Protein AF-A0A966D8W3-F1 (afdb_monomer_lite)

Secondary structure (DSSP, 8-state):
------------EEEEEEEETTEEEEEEEEEEEES---SSS-PPPEEEEEEEEETTEEEEEEEEEPPP--TT-S--SEES-TTS-EE-HHHHHHHHHHHHHHHHHHHHHHHTT----EEEEETT-----

Radius of gyration: 16.44 Å; chains: 1; bounding box: 40×47×43 Å

Sequence (129 aa):
MQYTPVYALKGYRVTETYVIDDVIYEAEIEVKSQGWSAGLAGYDPHGVEVSLSADNQLVGVVIISFPLTRKSDPVRYVYGDLHRPTFSEEAKHILSKAVCAFLAEKRLYATINRNLERFSYRAGQEYTT

pLDDT: mean 73.84, std 19.8, range [21.08, 94.44]

Structure (mmCIF, N/CA/C/O backbone):
data_AF-A0A966D8W3-F1
#
_entry.id   AF-A0A966D8W3-F1
#
loop_
_atom_site.group_PDB
_atom_site.id
_atom_site.type_symbol
_atom_site.label_atom_id
_atom_site.label_alt_id
_atom_site.label_comp_id
_atom_site.label_asym_id
_atom_site.label_entity_id
_atom_site.label_seq_id
_atom_site.pdbx_PDB_ins_code
_atom_site.Cartn_x
_atom_site.Cartn_y
_atom_site.Cartn_z
_atom_site.occupancy
_atom_site.B_iso_or_equiv
_atom_site.auth_seq_id
_atom_site.auth_comp_id
_atom_site.auth_asym_id
_atom_site.auth_atom_id
_atom_site.pdbx_PDB_model_num
ATOM 1 N N . MET A 1 1 ? 0.976 35.918 -20.157 1.00 32.25 1 MET A N 1
ATOM 2 C CA . MET A 1 1 ? 0.359 34.829 -19.370 1.00 32.25 1 MET A CA 1
ATOM 3 C C . MET A 1 1 ? 1.247 33.609 -19.518 1.00 32.25 1 MET A C 1
ATOM 5 O O . MET A 1 1 ? 1.478 33.186 -20.641 1.00 32.25 1 MET A O 1
ATOM 9 N N . GLN A 1 2 ? 1.842 33.147 -18.421 1.00 21.08 2 GLN A N 1
ATOM 10 C CA . GLN A 1 2 ? 2.801 32.044 -18.411 1.00 21.08 2 GLN A CA 1
ATOM 11 C C . GLN A 1 2 ? 2.056 30.809 -17.906 1.00 21.08 2 GLN A C 1
ATOM 13 O O . GLN A 1 2 ? 1.574 30.797 -16.776 1.00 21.08 2 GLN A O 1
ATOM 18 N N . TYR A 1 3 ? 1.877 29.818 -18.774 1.00 22.14 3 TYR A N 1
ATOM 19 C CA . TYR A 1 3 ? 1.240 28.563 -18.403 1.00 22.14 3 TYR A CA 1
ATOM 20 C C . TYR A 1 3 ? 2.310 27.650 -17.812 1.00 22.14 3 TYR A C 1
ATOM 22 O O . TYR A 1 3 ? 3.205 27.203 -18.526 1.00 22.14 3 TYR A O 1
ATOM 30 N N . THR A 1 4 ? 2.233 27.401 -16.507 1.00 22.81 4 THR A N 1
ATOM 31 C CA . THR A 1 4 ? 3.013 26.346 -15.856 1.00 22.81 4 THR A CA 1
ATOM 32 C C . THR A 1 4 ? 2.327 25.017 -16.166 1.00 22.81 4 THR A C 1
ATOM 34 O O . THR A 1 4 ? 1.182 24.830 -15.745 1.00 22.81 4 THR A O 1
ATOM 37 N N . PRO A 1 5 ? 2.957 24.092 -16.908 1.00 23.81 5 PRO A N 1
ATOM 38 C CA . PRO A 1 5 ? 2.387 22.770 -17.094 1.00 23.81 5 PRO A CA 1
ATOM 39 C C . PRO A 1 5 ? 2.412 22.036 -15.750 1.00 23.81 5 PRO A C 1
ATOM 41 O O . PRO A 1 5 ? 3.466 21.638 -15.260 1.00 23.81 5 PRO A O 1
ATOM 44 N N . VAL A 1 6 ? 1.241 21.873 -15.135 1.00 26.22 6 VAL A N 1
ATOM 45 C CA . VAL A 1 6 ? 1.058 20.942 -14.021 1.00 26.22 6 VAL A CA 1
ATOM 46 C C . VAL A 1 6 ? 0.882 19.563 -14.641 1.00 26.22 6 VAL A C 1
ATOM 48 O O . VAL A 1 6 ? -0.211 19.193 -15.067 1.00 26.22 6 VAL A O 1
ATOM 51 N N . TYR A 1 7 ? 1.974 18.806 -14.733 1.00 28.27 7 TYR A N 1
ATOM 52 C CA . TYR A 1 7 ? 1.909 17.379 -15.029 1.00 28.27 7 TYR A CA 1
ATOM 53 C C . TYR A 1 7 ? 1.339 16.660 -13.804 1.00 28.27 7 TYR A C 1
ATOM 55 O O . TYR A 1 7 ? 2.071 16.145 -12.966 1.00 28.27 7 TYR A O 1
ATOM 63 N N . ALA A 1 8 ? 0.014 16.654 -13.673 1.00 32.56 8 ALA A N 1
ATOM 64 C CA . ALA A 1 8 ? -0.666 15.724 -12.788 1.00 32.56 8 ALA A CA 1
ATOM 65 C C . ALA A 1 8 ? -0.704 14.374 -13.509 1.00 32.56 8 ALA A C 1
ATOM 67 O O . ALA A 1 8 ? -1.572 14.133 -14.351 1.00 32.56 8 ALA A O 1
ATOM 68 N N . LEU A 1 9 ? 0.276 13.515 -13.224 1.00 38.94 9 LEU A N 1
ATOM 69 C CA . LEU A 1 9 ? 0.196 12.100 -13.563 1.00 38.94 9 LEU A CA 1
ATOM 70 C C . LEU A 1 9 ? -1.056 11.571 -12.846 1.00 38.94 9 LEU A C 1
ATOM 72 O O . LEU A 1 9 ? -1.050 11.401 -11.631 1.00 38.94 9 LEU A O 1
ATOM 76 N N . LYS A 1 10 ? -2.172 11.419 -13.568 1.00 41.22 10 LYS A N 1
ATOM 77 C CA . LYS A 1 10 ? -3.350 10.721 -13.047 1.00 41.22 10 LYS A CA 1
ATOM 78 C C . LYS A 1 10 ? -2.914 9.275 -12.841 1.00 41.22 10 LYS A C 1
ATOM 80 O O . LYS A 1 10 ? -2.803 8.537 -13.818 1.00 41.22 10 LYS A O 1
ATOM 85 N N . GLY A 1 11 ? -2.566 8.924 -11.606 1.00 47.25 11 GLY A N 1
ATOM 86 C CA . GLY A 1 11 ? -2.161 7.577 -11.250 1.00 47.25 11 GLY A CA 1
ATOM 87 C C . GLY A 1 11 ? -3.251 6.579 -11.630 1.00 47.25 11 GLY A C 1
ATOM 88 O O . GLY A 1 11 ? -4.446 6.873 -11.572 1.00 47.25 11 GLY A O 1
ATOM 89 N N . TYR A 1 12 ? -2.830 5.413 -12.101 1.00 56.03 12 TYR A N 1
ATOM 90 C CA . TYR A 1 12 ? -3.748 4.351 -12.487 1.00 56.03 12 TYR A CA 1
ATOM 91 C C . TYR A 1 12 ? -4.146 3.544 -11.269 1.00 56.03 12 TYR A C 1
ATOM 93 O O . TYR A 1 12 ? -3.309 3.236 -10.424 1.00 56.03 12 TYR A O 1
ATOM 101 N N . ARG A 1 13 ? -5.442 3.234 -11.214 1.00 57.97 13 ARG A N 1
ATOM 102 C CA . ARG A 1 13 ? -6.120 2.575 -10.105 1.00 57.97 13 ARG A CA 1
ATOM 103 C C . ARG A 1 13 ? -6.011 1.060 -10.266 1.00 57.97 13 ARG A C 1
ATOM 105 O O . ARG A 1 13 ? -6.664 0.503 -11.148 1.00 57.97 13 ARG A O 1
ATOM 112 N N . VAL A 1 14 ? -5.208 0.396 -9.439 1.00 66.56 14 VAL A N 1
ATOM 113 C CA . VAL A 1 14 ? -5.253 -1.071 -9.296 1.00 66.56 14 VAL A CA 1
ATOM 114 C C . VAL A 1 14 ? -6.039 -1.398 -8.033 1.00 66.56 14 VAL A C 1
ATOM 116 O O . VAL A 1 14 ? -5.749 -0.847 -6.978 1.00 66.56 14 VAL A O 1
ATOM 119 N N . THR A 1 15 ? -7.055 -2.252 -8.140 1.00 69.56 15 THR A N 1
ATOM 120 C CA . THR A 1 15 ? -7.865 -2.682 -6.993 1.00 69.56 15 THR A CA 1
ATOM 121 C C . THR A 1 15 ? -7.446 -4.073 -6.536 1.00 69.56 15 THR A C 1
ATOM 123 O O . THR A 1 15 ? -7.479 -5.008 -7.336 1.00 69.56 15 THR A O 1
ATOM 126 N N . GLU A 1 16 ? -7.096 -4.216 -5.262 1.00 74.19 16 GLU A N 1
ATOM 127 C CA . GLU A 1 16 ? -6.815 -5.500 -4.612 1.00 74.19 16 GLU A CA 1
ATOM 128 C C . GLU A 1 16 ? -7.746 -5.712 -3.414 1.00 74.19 16 GLU A C 1
ATOM 130 O O . GLU A 1 16 ? -8.304 -4.763 -2.863 1.00 74.19 16 GLU A O 1
ATOM 135 N N . THR A 1 17 ? -7.918 -6.967 -3.005 1.00 75.00 17 THR A N 1
ATOM 136 C CA . THR A 1 17 ? -8.708 -7.329 -1.826 1.00 75.00 17 THR A CA 1
ATOM 137 C C . THR A 1 17 ? -7.825 -8.084 -0.846 1.00 75.00 17 THR A C 1
ATOM 139 O O . THR A 1 17 ? -7.192 -9.072 -1.217 1.00 75.00 17 THR A O 1
ATOM 142 N N . TYR A 1 18 ? -7.806 -7.638 0.406 1.00 73.12 18 TYR A N 1
ATOM 143 C CA . TYR A 1 18 ? -7.068 -8.274 1.493 1.00 73.12 18 TYR A CA 1
ATOM 144 C C . TYR A 1 18 ? -8.050 -8.814 2.530 1.00 73.12 18 TYR A C 1
ATOM 146 O O . TYR A 1 18 ? -8.930 -8.087 2.981 1.00 73.12 18 TYR A O 1
ATOM 154 N N . VAL A 1 19 ? -7.891 -10.077 2.926 1.00 77.75 19 VAL A N 1
ATOM 155 C CA . VAL A 1 19 ? -8.657 -10.679 4.026 1.00 77.75 19 VAL A CA 1
ATOM 156 C C . VAL A 1 19 ? -7.728 -10.801 5.227 1.00 77.75 19 VAL A C 1
ATOM 158 O O . VAL A 1 19 ? -6.764 -11.565 5.181 1.00 77.75 19 VAL A O 1
ATOM 161 N N . ILE A 1 20 ? -7.975 -10.007 6.268 1.00 76.25 20 ILE A N 1
ATOM 162 C CA . ILE A 1 20 ? -7.130 -9.937 7.469 1.00 76.25 20 ILE A CA 1
ATOM 163 C C . ILE A 1 20 ? -8.044 -9.986 8.691 1.00 76.25 20 ILE A C 1
ATOM 165 O O . ILE A 1 20 ? -8.888 -9.111 8.862 1.00 76.25 20 ILE A O 1
ATOM 169 N N . ASP A 1 21 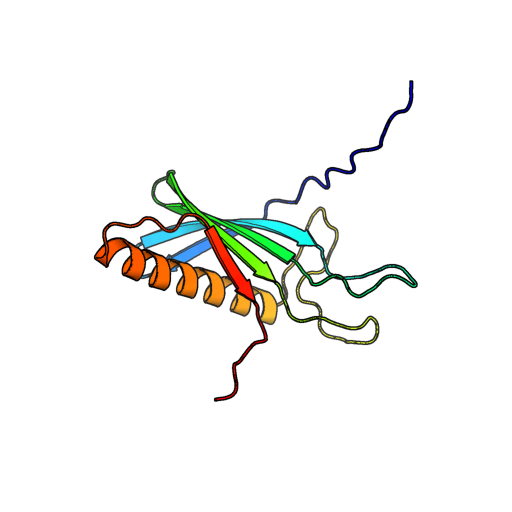? -7.866 -11.010 9.530 1.00 77.69 21 ASP A N 1
ATOM 170 C CA . ASP A 1 21 ? -8.694 -11.278 10.718 1.00 77.69 21 ASP A CA 1
ATOM 171 C C . ASP A 1 21 ? -10.205 -11.270 10.414 1.00 77.69 21 ASP A C 1
ATOM 173 O O . ASP A 1 21 ? -10.981 -10.586 11.075 1.00 77.69 21 ASP A O 1
ATOM 177 N N . ASP A 1 22 ? -10.599 -11.996 9.361 1.00 79.00 22 ASP A N 1
ATOM 178 C CA . ASP A 1 22 ? -11.974 -12.111 8.845 1.00 79.00 22 ASP A CA 1
ATOM 179 C C . ASP A 1 22 ? -12.622 -10.798 8.358 1.00 79.00 22 ASP A C 1
ATOM 181 O O . ASP A 1 22 ? -13.789 -10.788 7.965 1.00 79.00 22 ASP A O 1
ATOM 185 N N . VAL A 1 23 ? -11.865 -9.698 8.300 1.00 76.25 23 VAL A N 1
ATOM 186 C CA . VAL A 1 23 ? -12.301 -8.434 7.696 1.00 76.25 23 VAL A CA 1
ATOM 187 C C . VAL A 1 23 ? -11.799 -8.347 6.257 1.00 76.25 23 VAL A C 1
ATOM 189 O O . VAL A 1 23 ? -10.621 -8.585 5.973 1.00 76.25 23 VAL A O 1
ATOM 192 N N . ILE A 1 24 ? -12.704 -7.992 5.343 1.00 78.44 24 ILE A N 1
ATOM 193 C CA . ILE A 1 24 ? -12.395 -7.754 3.932 1.00 78.44 24 ILE A CA 1
ATOM 194 C C . ILE A 1 24 ? -12.032 -6.280 3.756 1.00 78.44 24 ILE A C 1
ATOM 196 O O . ILE A 1 24 ? -12.844 -5.393 4.017 1.00 78.44 24 ILE A O 1
ATOM 200 N N . TYR A 1 25 ? -10.817 -6.030 3.280 1.00 76.06 25 TYR A N 1
ATOM 201 C CA . TYR A 1 25 ? -10.326 -4.704 2.937 1.00 76.06 25 TYR A CA 1
ATOM 202 C C . TYR A 1 25 ? -10.204 -4.564 1.424 1.00 76.06 25 TYR A C 1
ATOM 204 O O . TYR A 1 25 ? -9.532 -5.358 0.763 1.00 76.06 25 TYR A O 1
ATOM 212 N N . GLU A 1 26 ? -10.811 -3.516 0.886 1.00 82.56 26 GLU A N 1
ATOM 213 C CA . GLU A 1 26 ? -10.627 -3.080 -0.492 1.00 82.56 26 GLU A CA 1
ATOM 214 C C . GLU A 1 26 ? -9.458 -2.098 -0.548 1.00 82.56 26 GLU A C 1
ATOM 216 O O . GLU A 1 26 ? -9.440 -1.089 0.157 1.00 82.56 26 GLU A O 1
ATOM 221 N N . ALA A 1 27 ? -8.467 -2.393 -1.378 1.00 79.94 27 ALA A N 1
ATOM 222 C CA . ALA A 1 27 ? -7.287 -1.569 -1.551 1.00 79.94 27 ALA A CA 1
ATOM 223 C C . ALA A 1 27 ? -7.274 -0.945 -2.940 1.00 79.94 27 ALA A C 1
ATOM 225 O O . ALA A 1 27 ? -7.331 -1.638 -3.952 1.00 79.94 27 ALA A O 1
ATOM 226 N N . GLU A 1 28 ? -7.141 0.370 -2.980 1.00 85.75 28 GLU A N 1
ATOM 227 C CA . GLU A 1 28 ? -6.887 1.136 -4.185 1.00 85.75 28 GLU A CA 1
ATOM 228 C C . GLU A 1 28 ? -5.418 1.546 -4.226 1.00 85.75 28 GLU A C 1
ATOM 230 O O . GLU A 1 28 ? -4.971 2.337 -3.400 1.00 85.75 28 GLU A O 1
ATOM 235 N N . ILE A 1 29 ? -4.675 1.022 -5.194 1.00 83.88 29 ILE A N 1
ATOM 236 C CA . ILE A 1 29 ? -3.248 1.275 -5.360 1.00 83.88 29 ILE A CA 1
ATOM 237 C C . ILE A 1 29 ? -3.051 2.290 -6.481 1.00 83.88 29 ILE A C 1
ATOM 239 O O . ILE A 1 29 ? -3.434 2.049 -7.628 1.00 83.88 29 ILE A O 1
ATOM 243 N N . GLU A 1 30 ? -2.406 3.401 -6.148 1.00 85.69 30 GLU A N 1
ATOM 244 C CA . GLU A 1 30 ? -1.980 4.443 -7.067 1.00 85.69 30 GLU A CA 1
ATOM 245 C C . GLU A 1 30 ? -0.453 4.427 -7.200 1.00 85.69 30 GLU A C 1
ATOM 247 O O . GLU A 1 30 ? 0.284 4.598 -6.226 1.00 85.69 30 GLU A O 1
ATOM 252 N N . VAL A 1 31 ? 0.045 4.253 -8.425 1.00 81.88 31 VAL A N 1
ATOM 253 C CA . VAL A 1 31 ? 1.485 4.329 -8.705 1.00 81.88 31 VAL A CA 1
ATOM 254 C C . VAL A 1 31 ? 1.910 5.789 -8.826 1.00 81.88 31 VAL A C 1
ATOM 256 O O . VAL A 1 31 ? 1.586 6.453 -9.809 1.00 81.88 31 VAL A O 1
ATOM 259 N N . LYS A 1 32 ? 2.662 6.279 -7.837 1.00 79.69 32 LYS A N 1
ATOM 260 C CA . LYS A 1 32 ? 3.220 7.640 -7.813 1.00 79.69 32 LYS A CA 1
ATOM 261 C C . LYS A 1 32 ? 4.529 7.728 -8.601 1.00 79.69 32 LYS A C 1
ATOM 263 O O . LYS A 1 32 ? 4.784 8.741 -9.242 1.00 79.69 32 LYS A O 1
ATOM 268 N N . SER A 1 33 ? 5.338 6.667 -8.577 1.00 75.12 33 SER A N 1
ATOM 269 C CA . SER A 1 33 ? 6.563 6.542 -9.372 1.00 75.12 33 SER A CA 1
ATOM 270 C C . SER A 1 33 ? 6.870 5.076 -9.689 1.00 75.12 33 SER A C 1
ATOM 272 O O . SER A 1 33 ? 6.838 4.224 -8.802 1.00 75.12 33 SER A O 1
ATOM 274 N N . GLN A 1 34 ? 7.204 4.790 -10.951 1.00 68.06 34 GLN A N 1
ATOM 275 C CA . GLN A 1 34 ? 7.744 3.499 -11.407 1.00 68.06 34 GLN A CA 1
ATOM 276 C C . GLN A 1 34 ? 9.279 3.441 -11.306 1.00 68.06 34 GLN A C 1
ATOM 278 O O . GLN A 1 34 ? 9.899 2.621 -11.982 1.00 68.06 34 GLN A O 1
ATOM 283 N N . GLY A 1 35 ? 9.887 4.356 -10.541 1.00 64.25 35 GLY A N 1
ATOM 284 C CA . GLY A 1 35 ? 11.298 4.348 -10.177 1.00 64.25 35 GLY A CA 1
ATOM 285 C C . GLY A 1 35 ? 12.260 4.247 -11.356 1.00 64.25 35 GLY A C 1
ATOM 286 O O . GLY A 1 35 ? 12.807 3.182 -11.611 1.00 64.25 35 GLY A O 1
ATOM 287 N N . TRP A 1 36 ? 12.507 5.373 -12.033 1.00 55.28 36 TRP A N 1
ATOM 288 C CA . TRP A 1 36 ? 13.623 5.584 -12.963 1.00 55.28 36 TRP A CA 1
ATOM 289 C C . TRP A 1 36 ? 13.891 7.085 -13.093 1.00 55.28 36 TRP A C 1
ATOM 291 O O . TRP A 1 36 ? 13.038 7.814 -13.594 1.00 55.28 36 TRP A O 1
ATOM 301 N N . SER A 1 37 ? 15.076 7.565 -12.718 1.00 49.19 37 SER A N 1
ATOM 302 C CA . SER A 1 37 ? 15.478 8.924 -13.082 1.00 49.19 37 SER A CA 1
ATOM 303 C C . SER A 1 37 ? 16.095 8.959 -14.479 1.00 49.19 37 SER A C 1
ATOM 305 O O . SER A 1 37 ? 16.910 8.121 -14.877 1.00 49.19 37 SER A O 1
ATOM 307 N N . ALA A 1 38 ? 15.697 9.965 -15.248 1.00 44.62 38 ALA A N 1
ATOM 308 C CA . ALA A 1 38 ? 16.340 10.326 -16.496 1.00 44.62 38 ALA A CA 1
ATOM 309 C C . ALA A 1 38 ? 17.483 11.320 -16.205 1.00 44.62 38 ALA A C 1
ATOM 311 O O . ALA A 1 38 ? 17.238 12.492 -15.940 1.00 44.62 38 ALA A O 1
ATOM 312 N N . GLY A 1 39 ? 18.741 10.868 -16.282 1.00 53.97 39 GLY A N 1
ATOM 313 C CA . GLY A 1 39 ? 19.920 11.746 -16.377 1.00 53.97 39 GLY A CA 1
ATOM 314 C C . GLY A 1 39 ? 20.683 12.036 -15.072 1.00 53.97 39 GLY A C 1
ATOM 315 O O . GLY A 1 39 ? 20.743 11.207 -14.174 1.00 53.97 39 GLY A O 1
ATOM 316 N N . LEU A 1 40 ? 21.329 13.211 -15.009 1.00 41.28 40 LEU A N 1
ATOM 317 C CA . LEU A 1 40 ? 22.295 13.656 -13.977 1.00 41.28 40 LEU A CA 1
ATOM 318 C C . LEU A 1 40 ? 21.706 13.885 -12.564 1.00 41.28 40 LEU A C 1
ATOM 320 O O . LEU A 1 40 ? 22.455 14.201 -11.642 1.00 41.28 40 LEU A O 1
ATOM 324 N N . ALA A 1 41 ? 20.391 13.751 -12.377 1.00 47.69 41 ALA A N 1
ATOM 325 C CA . ALA A 1 41 ? 19.676 14.188 -11.179 1.00 47.69 41 ALA A CA 1
ATOM 326 C C . ALA A 1 41 ? 19.061 13.012 -10.395 1.00 47.69 41 ALA A C 1
ATOM 328 O O . ALA A 1 41 ? 17.867 12.757 -10.499 1.00 47.69 41 ALA A O 1
ATOM 329 N N . GLY A 1 42 ? 19.885 12.334 -9.585 1.00 50.88 42 GLY A N 1
ATOM 330 C CA . GLY A 1 42 ? 19.450 11.478 -8.464 1.00 50.88 42 GLY A CA 1
ATOM 331 C C . GLY A 1 42 ? 18.668 10.218 -8.844 1.00 50.88 42 GLY A C 1
ATOM 332 O O . GLY A 1 42 ? 18.312 10.043 -9.991 1.00 50.88 42 GLY A O 1
ATOM 333 N N . TYR A 1 43 ? 18.437 9.302 -7.905 1.00 52.53 43 TYR A N 1
ATOM 334 C CA . TYR A 1 43 ? 17.562 8.135 -8.093 1.00 52.53 43 TYR A CA 1
ATOM 335 C C . TYR A 1 43 ? 16.157 8.486 -7.585 1.00 52.53 43 TYR A C 1
ATOM 337 O O . TYR A 1 43 ? 16.054 9.051 -6.499 1.00 52.53 43 TYR A O 1
ATOM 345 N N . ASP A 1 44 ? 15.099 8.134 -8.322 1.00 59.03 44 ASP A N 1
ATOM 346 C CA . ASP A 1 44 ? 13.722 8.219 -7.814 1.00 59.03 44 ASP A CA 1
ATOM 347 C C . ASP A 1 44 ? 13.284 6.825 -7.331 1.00 59.03 44 ASP A C 1
ATOM 349 O O . ASP A 1 44 ? 13.342 5.878 -8.125 1.00 59.03 44 ASP A O 1
ATOM 353 N N . PRO A 1 45 ? 12.929 6.635 -6.046 1.00 64.06 45 PRO A N 1
ATOM 354 C CA . PRO A 1 45 ? 12.397 5.363 -5.572 1.00 64.06 45 PRO A CA 1
ATOM 355 C C . PRO A 1 45 ? 11.062 5.046 -6.245 1.00 64.06 45 PRO A C 1
ATOM 357 O O . PRO A 1 45 ? 10.257 5.937 -6.510 1.00 64.06 45 PRO A O 1
ATOM 360 N N . HIS A 1 46 ? 10.781 3.758 -6.464 1.00 74.38 46 HIS A N 1
ATOM 361 C CA . HIS A 1 46 ? 9.417 3.366 -6.818 1.00 74.38 46 HIS A CA 1
ATOM 362 C C . HIS A 1 46 ? 8.513 3.698 -5.631 1.00 74.38 46 HIS A C 1
ATOM 364 O O . HIS A 1 46 ? 8.825 3.354 -4.485 1.00 74.38 46 HIS A O 1
ATOM 370 N N . GLY A 1 47 ? 7.405 4.373 -5.904 1.00 82.44 47 GLY A N 1
ATOM 371 C CA . GLY A 1 47 ? 6.498 4.883 -4.888 1.00 82.44 47 GLY A CA 1
ATOM 372 C C . GLY A 1 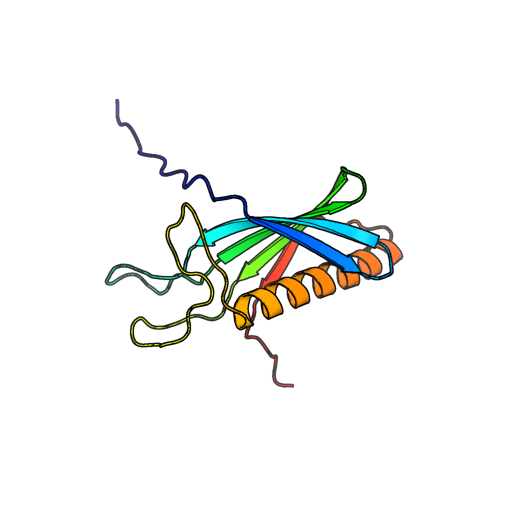47 ? 5.065 4.551 -5.251 1.00 82.44 47 GLY A C 1
ATOM 373 O O . GLY A 1 47 ? 4.618 4.860 -6.358 1.00 82.44 47 GLY A O 1
ATOM 374 N N . VAL A 1 48 ? 4.341 3.942 -4.321 1.00 87.06 48 VAL A N 1
ATOM 375 C CA . VAL A 1 48 ? 2.910 3.661 -4.470 1.00 87.06 48 VAL A CA 1
ATOM 376 C C . VAL A 1 48 ? 2.158 4.138 -3.239 1.00 87.06 48 VAL A C 1
ATOM 378 O O . VAL A 1 48 ? 2.686 4.144 -2.129 1.00 87.06 48 VAL A O 1
ATOM 381 N N . GLU A 1 49 ? 0.922 4.557 -3.445 1.00 91.06 49 GLU A N 1
ATOM 382 C CA . GLU A 1 49 ? -0.012 4.914 -2.388 1.00 91.06 49 GLU A CA 1
ATOM 383 C C . GLU A 1 49 ? -1.165 3.914 -2.416 1.00 91.06 49 GLU A C 1
ATOM 385 O O . GLU A 1 49 ? -1.718 3.644 -3.475 1.00 91.06 49 GLU A O 1
ATOM 390 N N . VAL A 1 50 ? -1.502 3.339 -1.268 1.00 89.81 50 VAL A N 1
ATOM 391 C CA . VAL A 1 50 ? -2.562 2.343 -1.121 1.00 89.81 50 VAL A CA 1
ATOM 392 C C . VAL A 1 50 ? -3.633 2.919 -0.211 1.00 89.81 50 VAL A C 1
ATOM 394 O O . VAL A 1 50 ? -3.403 3.093 0.984 1.00 89.81 50 VAL A O 1
ATOM 397 N N . SER A 1 51 ? -4.802 3.221 -0.759 1.00 92.19 51 SER A N 1
ATOM 398 C CA . SER A 1 51 ? -5.972 3.622 0.021 1.00 92.19 51 SER A CA 1
ATOM 399 C C . SER A 1 51 ? -6.765 2.379 0.403 1.00 92.19 51 SER A C 1
ATOM 401 O O . SER A 1 51 ? -7.249 1.662 -0.468 1.00 92.19 51 SER A O 1
ATOM 403 N N . LEU A 1 52 ? -6.886 2.110 1.700 1.00 90.81 52 LEU A N 1
ATOM 404 C CA . LEU A 1 52 ? -7.607 0.960 2.241 1.00 90.81 52 LEU A CA 1
ATOM 405 C C . LEU A 1 52 ? -8.999 1.380 2.689 1.00 90.81 52 LEU A C 1
ATOM 407 O O . LEU A 1 52 ? -9.138 2.332 3.459 1.00 90.81 52 LEU A O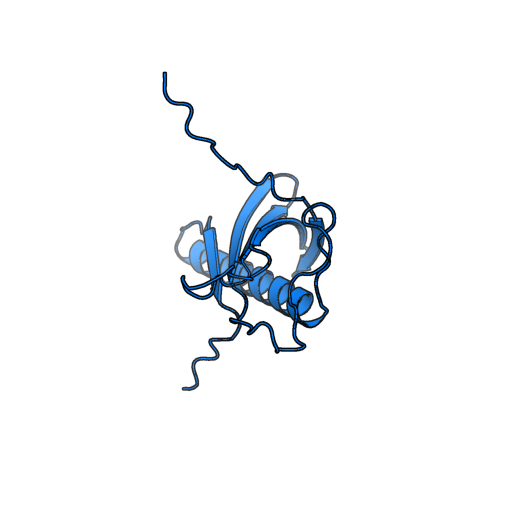 1
ATOM 411 N N . SER A 1 53 ? -10.011 0.633 2.268 1.00 88.56 53 SER A N 1
ATOM 412 C CA . SER A 1 53 ? -11.401 0.802 2.677 1.00 88.56 53 SER A CA 1
ATOM 413 C C . SER A 1 53 ? -11.973 -0.507 3.219 1.00 88.56 53 SER A C 1
ATOM 415 O O . SER A 1 53 ? -11.581 -1.586 2.786 1.00 88.56 53 SER A O 1
ATOM 417 N N . ALA A 1 54 ? -12.892 -0.413 4.172 1.00 87.56 54 ALA A N 1
ATOM 418 C CA . ALA A 1 54 ? -13.689 -1.524 4.688 1.00 87.56 54 ALA 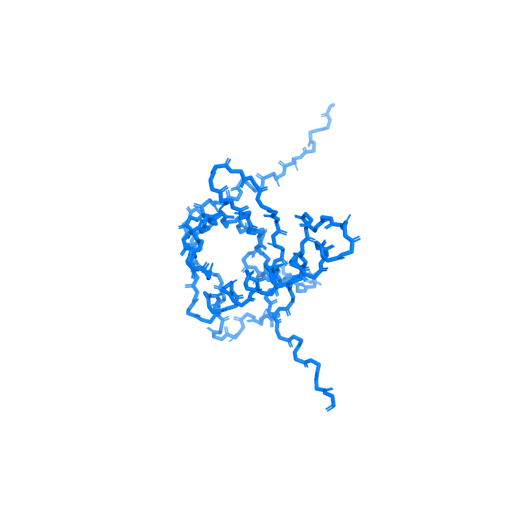A CA 1
ATOM 419 C C . ALA A 1 54 ? -15.120 -1.015 4.873 1.00 87.56 54 ALA A C 1
ATOM 421 O O . ALA A 1 54 ? -15.303 0.132 5.283 1.00 87.56 54 ALA A O 1
ATOM 422 N N . ASP A 1 55 ? -16.122 -1.820 4.516 1.00 88.19 55 ASP A N 1
ATOM 423 C CA . ASP A 1 55 ? -17.541 -1.430 4.573 1.00 88.19 55 ASP A CA 1
ATOM 424 C C . ASP A 1 55 ? -17.827 -0.070 3.900 1.00 88.19 55 ASP A C 1
ATOM 426 O O . ASP A 1 55 ? -18.548 0.781 4.426 1.00 88.19 55 ASP A O 1
ATOM 430 N N . ASN A 1 56 ? -17.209 0.165 2.736 1.00 82.19 56 ASN A N 1
ATOM 431 C CA . ASN A 1 56 ? -17.272 1.416 1.966 1.00 82.19 56 ASN A CA 1
ATOM 432 C C . ASN A 1 56 ? -16.758 2.670 2.706 1.00 82.19 56 ASN A C 1
ATOM 434 O O . ASN A 1 56 ? -16.998 3.794 2.256 1.00 82.19 56 ASN A O 1
ATOM 438 N N . GLN A 1 57 ? -16.030 2.507 3.811 1.00 88.81 57 GLN A N 1
ATOM 439 C CA . GLN A 1 57 ? -15.397 3.598 4.546 1.00 88.81 57 GLN A CA 1
ATOM 440 C C . GLN A 1 57 ? -13.881 3.543 4.414 1.00 88.81 57 GLN A C 1
ATOM 442 O O . GLN A 1 57 ? -13.270 2.484 4.547 1.00 88.81 57 GLN A O 1
ATOM 447 N N . LEU A 1 58 ? -13.264 4.706 4.191 1.00 90.06 58 LEU A N 1
ATOM 448 C CA . LEU A 1 58 ? -11.811 4.824 4.149 1.00 90.06 58 LEU A CA 1
ATOM 449 C C . LEU A 1 58 ? -11.230 4.516 5.535 1.00 90.06 58 LEU A C 1
ATOM 451 O O . LEU A 1 58 ? -11.437 5.257 6.495 1.00 90.06 58 LEU A O 1
ATOM 455 N N . VAL A 1 59 ? -10.456 3.438 5.615 1.00 92.25 59 VAL A N 1
ATOM 456 C CA . VAL A 1 59 ? -9.722 3.025 6.815 1.00 92.25 59 VAL A CA 1
ATOM 457 C C . VAL A 1 59 ? -8.442 3.844 6.947 1.00 92.25 59 VAL A C 1
ATOM 459 O O . VAL A 1 59 ? -8.076 4.240 8.054 1.00 92.25 59 VAL A O 1
ATOM 462 N N . GLY A 1 60 ? -7.758 4.118 5.839 1.00 92.62 60 GLY A N 1
ATOM 463 C CA . GLY A 1 60 ? -6.580 4.980 5.809 1.00 92.62 60 GLY A CA 1
ATOM 464 C C . GLY A 1 60 ? -5.720 4.759 4.575 1.00 92.62 60 GLY A C 1
ATOM 465 O O . GLY A 1 60 ? -6.097 4.034 3.657 1.00 92.62 60 GLY A O 1
ATOM 466 N N . VAL A 1 61 ? -4.561 5.411 4.557 1.00 93.06 61 VAL A N 1
ATOM 467 C CA . VAL A 1 61 ? -3.666 5.455 3.398 1.00 93.06 61 VAL A CA 1
ATOM 468 C C . VAL A 1 61 ? -2.271 4.968 3.776 1.00 93.06 61 VAL A C 1
ATOM 470 O O . VAL A 1 61 ? -1.670 5.450 4.737 1.00 93.06 61 VAL A O 1
ATOM 473 N N . VAL A 1 62 ? -1.724 4.054 2.982 1.00 92.69 62 VAL A N 1
ATOM 474 C CA . VAL A 1 62 ? -0.373 3.515 3.143 1.00 92.69 62 VAL A CA 1
ATOM 475 C C . VAL A 1 62 ? 0.511 3.991 1.997 1.00 92.69 62 VAL A C 1
ATOM 477 O O . VAL A 1 62 ? 0.244 3.706 0.837 1.00 92.69 62 VAL A O 1
ATOM 480 N N . ILE A 1 63 ? 1.578 4.717 2.311 1.00 92.50 63 ILE A N 1
ATOM 481 C CA . ILE A 1 63 ? 2.571 5.184 1.341 1.00 92.50 63 ILE A CA 1
ATOM 482 C C . ILE A 1 63 ? 3.742 4.211 1.377 1.00 92.50 63 ILE A C 1
ATOM 484 O O . ILE A 1 63 ? 4.402 4.076 2.404 1.00 92.50 63 ILE A O 1
ATOM 488 N N . ILE A 1 64 ? 4.015 3.541 0.264 1.00 90.44 64 ILE A N 1
ATOM 489 C CA . ILE A 1 64 ? 5.024 2.487 0.175 1.00 90.44 64 ILE A CA 1
ATOM 490 C C . ILE A 1 64 ? 6.144 2.961 -0.740 1.00 90.44 64 ILE A C 1
ATOM 492 O O . ILE A 1 64 ? 5.924 3.290 -1.907 1.00 90.44 64 ILE A O 1
ATOM 496 N N . SER A 1 65 ? 7.357 2.987 -0.202 1.00 89.31 65 SER A N 1
ATOM 497 C CA . SER A 1 65 ? 8.582 3.212 -0.965 1.00 89.31 65 SER A CA 1
ATOM 498 C C . SER A 1 65 ? 9.319 1.889 -1.120 1.00 89.31 65 SER A C 1
ATOM 500 O O . SER A 1 65 ? 9.699 1.272 -0.121 1.00 89.31 65 SER A O 1
ATOM 502 N N . PHE A 1 66 ? 9.518 1.453 -2.360 1.00 86.12 66 PHE A N 1
ATOM 503 C CA . PHE A 1 66 ? 10.315 0.262 -2.650 1.00 86.12 66 PHE A CA 1
ATOM 504 C C . PHE A 1 66 ? 11.818 0.578 -2.597 1.00 86.12 66 PHE A C 1
ATOM 506 O O . PHE A 1 66 ? 12.203 1.753 -2.671 1.00 86.12 66 PHE A O 1
ATOM 513 N N . PRO A 1 67 ? 12.681 -0.452 -2.508 1.00 82.44 67 PRO A N 1
ATOM 514 C CA . PRO A 1 67 ? 14.119 -0.272 -2.618 1.00 82.44 67 PRO A CA 1
ATOM 515 C C . PRO A 1 67 ? 14.525 0.452 -3.907 1.00 82.44 67 PRO A C 1
ATOM 517 O O . PRO A 1 67 ? 13.883 0.336 -4.954 1.00 82.44 67 PRO A O 1
ATOM 520 N N . LEU A 1 68 ? 15.633 1.187 -3.828 1.00 76.69 68 LEU A N 1
ATOM 521 C CA . LEU A 1 68 ? 16.245 1.823 -4.990 1.00 76.69 68 LEU A CA 1
ATOM 522 C C . LEU A 1 68 ? 16.843 0.754 -5.914 1.00 76.69 68 LEU A C 1
ATOM 524 O O . LEU A 1 68 ? 17.647 -0.063 -5.474 1.00 76.69 68 LEU A O 1
ATOM 528 N N . THR A 1 69 ? 16.499 0.806 -7.200 1.00 71.06 69 THR A N 1
ATOM 529 C CA . THR A 1 69 ? 17.021 -0.096 -8.241 1.00 71.06 69 THR A CA 1
ATOM 530 C C . THR A 1 69 ? 17.826 0.687 -9.281 1.00 71.06 69 THR A C 1
ATOM 532 O O . THR A 1 69 ? 17.428 1.789 -9.671 1.00 71.06 69 THR A O 1
ATOM 535 N N . ARG A 1 70 ? 18.945 0.142 -9.775 1.00 65.62 70 ARG A N 1
ATOM 536 C CA . ARG A 1 70 ? 19.716 0.720 -10.897 1.00 65.62 70 ARG A CA 1
ATOM 537 C C . ARG A 1 70 ? 19.171 0.266 -12.246 1.00 65.62 70 ARG A C 1
ATOM 539 O O . ARG A 1 70 ? 18.529 -0.768 -12.343 1.00 65.62 70 ARG A O 1
ATOM 546 N N . LYS A 1 71 ? 19.519 0.980 -13.328 1.00 64.31 71 LYS A N 1
ATOM 547 C CA . LYS A 1 71 ? 19.041 0.676 -14.705 1.00 64.31 71 LYS A CA 1
ATOM 548 C C . LYS A 1 71 ? 19.529 -0.627 -15.280 1.00 64.31 71 LYS A C 1
ATOM 550 O O . LYS A 1 71 ? 18.847 -1.245 -16.091 1.00 64.31 71 LYS A O 1
ATOM 555 N N . SER A 1 72 ? 20.688 -1.039 -14.812 1.00 65.38 72 SER A N 1
ATOM 556 C CA . SER A 1 72 ? 21.262 -2.343 -15.073 1.00 65.38 72 SER A CA 1
ATOM 557 C C . SER A 1 72 ? 20.622 -3.466 -14.264 1.00 65.38 72 SER A C 1
ATOM 559 O O . SER A 1 72 ? 20.857 -4.624 -14.596 1.00 65.38 72 SER A O 1
ATOM 561 N N . ASP A 1 73 ? 19.880 -3.160 -13.196 1.00 65.12 73 ASP A N 1
ATOM 562 C CA . ASP A 1 73 ? 19.395 -4.195 -12.292 1.00 65.12 73 ASP A CA 1
ATOM 563 C C . ASP A 1 73 ? 18.205 -4.928 -12.925 1.00 65.12 73 ASP A C 1
ATOM 565 O O . ASP A 1 73 ? 17.315 -4.302 -13.514 1.00 65.12 73 ASP A O 1
ATOM 569 N N . PRO A 1 74 ? 18.163 -6.265 -12.812 1.00 63.59 74 PRO A N 1
ATOM 570 C CA . PRO A 1 74 ? 17.076 -7.061 -13.368 1.00 63.59 74 PRO A CA 1
ATOM 571 C C . PRO A 1 74 ? 15.777 -6.924 -12.560 1.00 63.59 74 PRO A C 1
ATOM 573 O O . PRO A 1 74 ? 14.706 -7.274 -13.055 1.00 63.59 74 PRO A O 1
ATOM 576 N N . VAL A 1 75 ? 15.861 -6.429 -11.321 1.00 69.81 75 VAL A N 1
ATOM 577 C CA . VAL A 1 75 ? 14.728 -6.323 -10.398 1.00 69.81 75 VAL A CA 1
ATOM 578 C C . VAL A 1 75 ? 13.856 -5.129 -10.771 1.00 69.81 75 VAL A C 1
ATOM 580 O O . VAL A 1 75 ? 14.327 -3.996 -10.868 1.00 69.81 75 VAL A O 1
ATOM 583 N N . ARG A 1 76 ? 12.560 -5.387 -10.960 1.00 73.81 76 ARG A N 1
ATOM 584 C CA . ARG A 1 76 ? 11.531 -4.365 -11.178 1.00 73.81 76 ARG A CA 1
ATOM 585 C C . ARG A 1 76 ? 10.364 -4.625 -10.240 1.00 73.81 76 ARG A C 1
ATOM 587 O O . ARG A 1 76 ? 9.795 -5.713 -10.263 1.00 73.81 76 ARG A O 1
ATOM 594 N N . TYR A 1 77 ? 10.005 -3.627 -9.439 1.00 77.88 77 TYR A N 1
ATOM 595 C CA . TYR A 1 77 ? 8.860 -3.708 -8.529 1.00 77.88 77 TYR A CA 1
ATOM 596 C C . TYR A 1 77 ? 7.554 -3.364 -9.242 1.00 77.88 77 TYR A C 1
ATOM 598 O O . TYR A 1 77 ? 6.570 -4.094 -9.132 1.00 77.88 77 TYR A O 1
ATOM 606 N N . VAL A 1 78 ? 7.580 -2.300 -10.044 1.00 77.81 78 VAL A N 1
ATOM 607 C CA . VAL A 1 78 ? 6.474 -1.878 -10.904 1.00 77.81 78 VAL A CA 1
ATOM 608 C C . VAL A 1 78 ? 6.961 -1.867 -12.351 1.00 77.81 78 VAL A C 1
ATOM 610 O O . VAL A 1 78 ? 8.049 -1.374 -12.649 1.00 77.81 78 VAL A O 1
ATOM 613 N N . TYR A 1 79 ? 6.186 -2.446 -13.260 1.00 73.94 79 TYR A N 1
ATOM 614 C CA . TYR A 1 79 ? 6.489 -2.491 -14.691 1.00 73.94 79 TYR A CA 1
ATOM 615 C C . TYR A 1 79 ? 5.207 -2.413 -15.525 1.00 73.94 79 TYR A C 1
ATOM 617 O O . TYR A 1 79 ? 4.105 -2.435 -14.989 1.00 73.94 79 TYR A O 1
ATOM 625 N N . GLY A 1 80 ? 5.342 -2.309 -16.846 1.00 69.69 80 GLY A N 1
ATOM 626 C CA . GLY A 1 80 ? 4.215 -2.029 -17.738 1.00 69.69 80 GLY A CA 1
ATOM 627 C C . GLY A 1 80 ? 3.999 -0.530 -17.938 1.00 69.69 80 GLY A C 1
ATOM 628 O O . GLY A 1 80 ? 4.716 0.298 -17.376 1.00 69.69 80 GLY A O 1
ATOM 629 N N . ASP A 1 81 ? 3.034 -0.184 -18.786 1.00 67.81 81 ASP A N 1
ATOM 630 C CA . ASP A 1 81 ? 2.651 1.212 -18.990 1.00 67.81 81 ASP A CA 1
ATOM 631 C C . ASP A 1 81 ? 2.111 1.787 -17.674 1.00 67.81 81 ASP A C 1
ATOM 633 O O . ASP A 1 81 ? 1.486 1.065 -16.893 1.00 67.81 81 ASP A O 1
ATOM 637 N N . LEU A 1 82 ? 2.305 3.086 -17.446 1.00 63.88 82 LEU A N 1
ATOM 638 C CA . LEU A 1 82 ? 1.639 3.810 -16.369 1.00 63.88 82 LEU A CA 1
ATOM 639 C C . LEU A 1 82 ? 0.150 3.481 -16.367 1.00 63.88 82 LEU A C 1
ATOM 641 O O . LEU A 1 82 ? -0.386 3.229 -15.300 1.00 63.88 82 LEU A O 1
ATOM 645 N N . HIS A 1 83 ? -0.456 3.361 -17.555 1.00 62.91 83 HIS A N 1
ATOM 646 C CA . HIS A 1 83 ? -1.868 3.045 -17.752 1.00 62.91 83 HIS A CA 1
ATOM 647 C C . HIS A 1 83 ? -2.323 1.662 -17.268 1.00 62.91 83 HIS A C 1
ATOM 649 O O . HIS A 1 83 ? -3.514 1.440 -17.033 1.00 62.91 83 HIS A O 1
ATOM 655 N N . ARG A 1 84 ? -1.395 0.711 -17.174 1.00 67.62 84 ARG A N 1
ATOM 656 C CA . ARG A 1 84 ? -1.639 -0.681 -16.781 1.00 67.62 84 ARG A CA 1
ATOM 657 C C . ARG A 1 84 ? -0.422 -1.183 -16.006 1.00 67.62 84 ARG A C 1
ATOM 659 O O . ARG A 1 84 ? 0.325 -2.023 -16.523 1.00 67.62 84 ARG A O 1
ATOM 666 N N . PRO A 1 85 ? -0.187 -0.642 -14.800 1.00 75.56 85 PRO A N 1
ATOM 667 C CA . PRO A 1 85 ? 0.968 -1.035 -14.029 1.00 75.56 85 PRO A CA 1
ATOM 668 C C . PRO A 1 85 ? 0.778 -2.482 -13.586 1.00 75.56 85 PRO A C 1
ATOM 670 O O . PRO A 1 85 ? -0.315 -2.919 -13.227 1.00 75.56 85 PRO A O 1
ATOM 673 N N . THR A 1 86 ? 1.860 -3.236 -13.638 1.00 79.00 86 THR A N 1
ATOM 674 C CA . THR A 1 86 ? 1.939 -4.608 -13.163 1.00 79.00 86 THR A CA 1
ATOM 675 C C . THR A 1 86 ? 2.986 -4.662 -12.063 1.00 79.00 86 THR A C 1
ATOM 677 O O . THR A 1 86 ? 4.058 -4.064 -12.176 1.00 79.00 86 THR A O 1
ATOM 680 N N . PHE A 1 87 ? 2.664 -5.375 -10.993 1.00 83.69 87 PHE A N 1
ATOM 681 C CA . PHE A 1 87 ? 3.548 -5.570 -9.853 1.00 83.69 87 PHE A CA 1
ATOM 682 C C . PHE A 1 87 ? 4.275 -6.906 -9.976 1.00 83.69 87 PHE A C 1
ATOM 684 O O . PHE A 1 87 ? 3.685 -7.908 -10.395 1.00 83.69 87 PHE A O 1
ATOM 691 N N . SER A 1 88 ? 5.558 -6.934 -9.620 1.00 86.38 88 SER A N 1
ATOM 692 C CA . SER A 1 88 ? 6.272 -8.202 -9.452 1.00 86.38 88 SER A CA 1
ATOM 693 C C . SER A 1 88 ? 5.770 -8.941 -8.215 1.00 86.38 88 SER A C 1
ATOM 695 O O . SER A 1 88 ? 5.160 -8.344 -7.331 1.00 86.38 88 SER A O 1
ATOM 697 N N . GLU A 1 89 ? 6.047 -10.241 -8.123 1.00 83.31 89 GLU A N 1
ATOM 698 C CA . GLU A 1 89 ? 5.682 -11.026 -6.936 1.00 83.31 89 GLU A CA 1
ATOM 699 C C . GLU A 1 89 ? 6.325 -10.466 -5.658 1.00 83.31 89 GLU A C 1
ATOM 701 O O . GLU A 1 89 ? 5.683 -10.392 -4.613 1.00 83.31 89 GLU A O 1
ATOM 706 N N . GLU A 1 90 ? 7.561 -9.969 -5.755 1.00 85.88 90 GLU A N 1
ATOM 707 C CA . GLU A 1 90 ? 8.230 -9.284 -4.646 1.00 85.88 90 GLU A CA 1
ATOM 708 C C . GLU A 1 90 ? 7.500 -7.990 -4.253 1.00 85.88 90 GLU A C 1
ATOM 710 O O . GLU A 1 90 ? 7.300 -7.726 -3.067 1.00 85.88 90 GLU A O 1
ATOM 715 N N . ALA A 1 91 ? 7.036 -7.205 -5.232 1.00 85.50 91 ALA A N 1
ATOM 716 C CA . ALA A 1 91 ? 6.262 -6.000 -4.963 1.00 85.50 91 ALA A CA 1
ATOM 717 C C . ALA A 1 91 ? 4.914 -6.313 -4.304 1.00 85.50 91 ALA A C 1
ATOM 719 O O . ALA A 1 91 ? 4.560 -5.658 -3.328 1.00 85.50 91 ALA A O 1
ATOM 720 N N . LYS A 1 92 ? 4.197 -7.343 -4.769 1.00 85.25 92 LYS A N 1
ATOM 721 C CA . LYS A 1 92 ? 2.942 -7.807 -4.151 1.00 85.25 92 LYS A CA 1
ATOM 722 C C . LYS A 1 92 ? 3.147 -8.247 -2.703 1.00 85.25 92 LYS A C 1
ATOM 724 O O . LYS A 1 92 ? 2.354 -7.902 -1.829 1.00 85.25 92 LYS A O 1
ATOM 729 N N . HIS A 1 93 ? 4.245 -8.948 -2.425 1.00 85.94 93 HIS A N 1
ATOM 730 C CA . HIS A 1 93 ? 4.601 -9.331 -1.058 1.00 85.94 93 HIS A CA 1
ATOM 731 C C . HIS A 1 93 ? 4.874 -8.115 -0.165 1.00 85.94 93 HIS A C 1
ATOM 733 O O . HIS A 1 93 ? 4.418 -8.060 0.978 1.00 85.94 93 HIS A O 1
ATOM 739 N N . ILE A 1 94 ? 5.581 -7.110 -0.690 1.00 88.88 94 ILE A N 1
ATOM 740 C CA . ILE A 1 94 ? 5.830 -5.840 0.005 1.00 88.88 94 ILE A CA 1
ATOM 741 C C . ILE A 1 94 ? 4.520 -5.086 0.275 1.00 88.88 94 ILE A C 1
ATOM 743 O O . ILE A 1 94 ? 4.330 -4.604 1.391 1.00 88.88 94 ILE A O 1
ATOM 747 N N . LEU A 1 95 ? 3.618 -5.011 -0.710 1.00 87.94 95 LEU A N 1
ATOM 748 C CA . LEU A 1 95 ? 2.298 -4.387 -0.571 1.00 87.94 95 LEU A CA 1
ATOM 749 C C . LEU A 1 95 ? 1.509 -5.034 0.573 1.00 87.94 95 LEU A C 1
ATOM 751 O O . LEU A 1 95 ? 1.099 -4.344 1.507 1.00 87.94 95 LEU A O 1
ATOM 755 N N . SER A 1 96 ? 1.395 -6.364 0.560 1.00 86.75 96 SER A N 1
ATOM 756 C CA . SER A 1 96 ? 0.706 -7.118 1.612 1.00 86.75 96 SER A CA 1
ATOM 757 C C . SER A 1 96 ? 1.323 -6.876 2.995 1.00 86.75 96 SER A C 1
ATOM 759 O O . SER A 1 96 ? 0.605 -6.564 3.947 1.00 86.75 96 SER A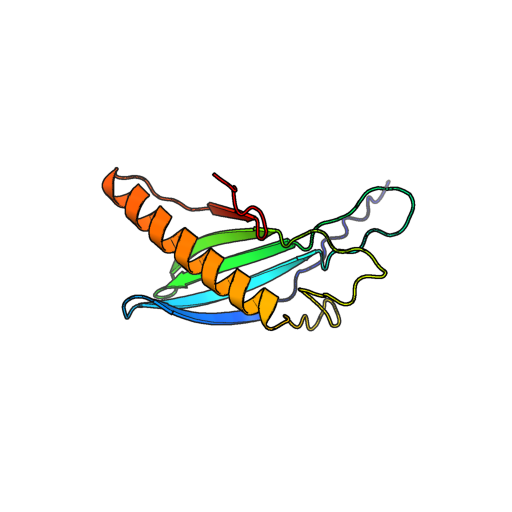 O 1
ATOM 761 N N . LYS A 1 97 ? 2.658 -6.925 3.115 1.00 90.38 97 LYS A N 1
ATOM 762 C CA . LYS A 1 97 ? 3.356 -6.632 4.379 1.00 90.38 97 LYS A CA 1
ATOM 763 C C . LYS A 1 97 ? 3.077 -5.220 4.891 1.00 90.38 97 LYS A C 1
ATOM 765 O O . LYS A 1 97 ? 2.866 -5.046 6.090 1.00 90.38 97 LYS A O 1
ATOM 770 N N . ALA A 1 98 ? 3.078 -4.225 4.007 1.00 91.12 98 ALA A N 1
ATOM 771 C CA . ALA A 1 98 ? 2.828 -2.836 4.370 1.00 91.12 98 ALA A CA 1
ATOM 772 C C . ALA A 1 98 ? 1.392 -2.622 4.875 1.00 91.12 98 ALA A C 1
ATOM 774 O O . ALA A 1 98 ? 1.195 -1.936 5.879 1.00 91.12 98 ALA A O 1
ATOM 775 N N . VAL A 1 99 ? 0.404 -3.250 4.225 1.00 89.69 99 VAL A N 1
ATOM 776 C CA . VAL A 1 99 ? -1.005 -3.235 4.655 1.00 89.69 99 VAL A CA 1
ATOM 777 C C . VAL A 1 99 ? -1.157 -3.878 6.035 1.00 89.69 99 VAL A C 1
ATOM 779 O O . VAL A 1 99 ? -1.747 -3.274 6.931 1.00 89.69 99 VAL A O 1
ATOM 782 N N . CYS A 1 100 ? -0.566 -5.057 6.251 1.00 89.75 100 CYS A N 1
ATOM 783 C CA . CYS A 1 100 ? -0.589 -5.722 7.556 1.00 89.75 100 CYS A CA 1
ATOM 784 C C . CYS A 1 100 ? 0.064 -4.867 8.654 1.00 89.75 100 CYS A C 1
ATOM 786 O O . CYS A 1 100 ? -0.495 -4.733 9.743 1.00 89.75 100 CYS A O 1
ATOM 788 N N . ALA A 1 101 ? 1.219 -4.255 8.368 1.00 92.19 101 ALA A N 1
ATOM 789 C CA . ALA A 1 101 ? 1.909 -3.373 9.308 1.00 92.19 101 ALA A CA 1
ATOM 790 C C . ALA A 1 101 ? 1.057 -2.147 9.672 1.00 92.19 101 ALA A C 1
ATOM 792 O O . ALA A 1 101 ? 0.942 -1.808 10.848 1.00 92.19 101 ALA A O 1
ATOM 793 N N . PHE A 1 102 ? 0.403 -1.526 8.687 1.00 93.62 102 PHE A N 1
ATOM 794 C CA . PHE A 1 102 ? -0.520 -0.420 8.927 1.00 93.62 102 PHE A CA 1
ATOM 795 C C . PHE A 1 102 ? -1.691 -0.824 9.827 1.00 93.62 102 PHE A C 1
ATOM 797 O O . PHE A 1 102 ? -1.999 -0.108 10.778 1.00 93.62 102 PHE A O 1
ATOM 804 N N . LEU A 1 103 ? -2.342 -1.958 9.555 1.00 91.69 103 LEU A N 1
ATOM 805 C CA . LEU A 1 103 ? -3.479 -2.414 10.358 1.00 91.69 103 LEU A CA 1
ATOM 806 C C . LEU A 1 103 ? -3.065 -2.751 11.795 1.00 91.69 103 LEU A C 1
ATOM 808 O O . LEU A 1 103 ? -3.789 -2.408 12.733 1.00 91.69 103 LEU A O 1
ATOM 812 N N . ALA A 1 104 ? -1.891 -3.358 11.983 1.00 92.06 104 ALA A N 1
ATOM 813 C CA . ALA A 1 104 ? -1.326 -3.602 13.307 1.00 92.06 104 ALA A CA 1
ATOM 814 C C . ALA A 1 104 ? -1.065 -2.285 14.058 1.00 92.06 104 ALA A C 1
ATOM 816 O O . ALA A 1 104 ? -1.526 -2.119 15.189 1.00 92.06 104 ALA A O 1
ATOM 817 N N . GLU A 1 105 ? -0.413 -1.314 13.414 1.00 93.12 105 GLU A N 1
ATOM 818 C CA . GLU A 1 105 ? -0.131 -0.003 14.009 1.00 93.12 105 GLU A CA 1
ATOM 819 C C . GLU A 1 105 ? -1.424 0.764 14.327 1.00 93.12 105 GLU A C 1
ATOM 821 O O . GLU A 1 105 ? -1.572 1.349 15.400 1.00 93.12 105 GLU A O 1
ATOM 826 N N . LYS A 1 106 ? -2.418 0.709 13.434 1.00 92.81 106 LYS A N 1
ATOM 827 C CA . LYS A 1 106 ? -3.726 1.340 13.643 1.00 92.81 106 LYS A CA 1
ATOM 828 C C . LYS A 1 106 ? -4.436 0.762 14.872 1.00 92.81 106 LYS A C 1
ATOM 830 O O . LYS A 1 106 ? -5.021 1.524 15.642 1.00 92.81 106 LYS A O 1
ATOM 835 N N . ARG A 1 107 ? -4.348 -0.555 15.099 1.00 91.38 107 ARG A N 1
ATOM 836 C CA . ARG A 1 107 ? -4.867 -1.197 16.322 1.00 91.38 107 ARG A CA 1
ATOM 837 C C . ARG A 1 107 ? -4.143 -0.707 17.570 1.00 91.38 107 ARG A C 1
ATOM 839 O O . ARG A 1 107 ? -4.808 -0.410 18.557 1.00 91.38 107 ARG A O 1
ATOM 846 N N . LEU A 1 108 ? -2.818 -0.560 17.520 1.00 92.81 108 LEU A N 1
ATOM 847 C CA . LEU A 1 108 ? -2.047 0.006 18.633 1.00 92.81 108 LEU A CA 1
ATOM 848 C C . LEU A 1 108 ? -2.483 1.445 18.939 1.00 92.81 108 LEU A C 1
ATOM 850 O O . LEU A 1 108 ? -2.736 1.770 20.097 1.00 92.81 108 LEU A O 1
ATOM 854 N N . TYR A 1 109 ? -2.666 2.286 17.919 1.00 92.44 109 TYR A N 1
ATOM 855 C CA . TYR A 1 109 ? -3.156 3.660 18.085 1.00 92.44 109 TYR A CA 1
ATOM 856 C C . TYR A 1 109 ? -4.553 3.714 18.714 1.00 92.44 109 TYR A C 1
ATOM 858 O O . TYR A 1 109 ? -4.809 4.566 19.571 1.00 92.44 109 TYR A O 1
ATOM 866 N N . ALA A 1 110 ? -5.435 2.777 18.363 1.00 91.06 110 ALA A N 1
ATOM 867 C CA . ALA A 1 110 ? -6.761 2.689 18.964 1.00 91.06 110 ALA A CA 1
ATOM 868 C C . ALA A 1 110 ? -6.701 2.426 20.482 1.00 91.06 110 ALA A C 1
ATOM 870 O O . ALA A 1 110 ? -7.516 2.978 21.219 1.00 91.06 110 ALA A O 1
ATOM 871 N N . THR A 1 111 ? -5.703 1.677 20.978 1.00 93.75 111 THR A N 1
ATOM 872 C CA . THR A 1 111 ? -5.541 1.426 22.430 1.00 93.75 111 THR A CA 1
ATOM 873 C C . THR A 1 111 ? -5.274 2.694 23.245 1.00 93.75 111 THR A C 1
ATOM 875 O O . THR A 1 111 ? -5.567 2.735 24.438 1.00 93.75 111 THR A O 1
ATOM 878 N N . ILE A 1 112 ? -4.763 3.746 22.597 1.00 94.44 112 ILE A N 1
ATOM 879 C CA . ILE A 1 112 ? -4.497 5.058 23.200 1.00 94.44 112 ILE A CA 1
ATOM 880 C C . ILE A 1 112 ? -5.486 6.135 22.726 1.00 94.44 112 ILE A C 1
ATOM 882 O O . ILE A 1 112 ? -5.186 7.327 22.817 1.00 94.44 112 ILE A O 1
ATOM 886 N N . ASN A 1 113 ? -6.658 5.732 22.213 1.00 91.88 113 ASN A N 1
ATOM 887 C CA . ASN A 1 113 ? -7.705 6.614 21.678 1.00 91.88 113 ASN A CA 1
ATOM 888 C C . ASN A 1 113 ? -7.204 7.576 20.584 1.00 91.88 113 ASN A C 1
ATOM 890 O O . ASN A 1 113 ? -7.635 8.729 20.502 1.00 91.88 113 ASN A O 1
ATOM 894 N N . ARG A 1 114 ? -6.278 7.115 19.736 1.00 91.94 114 ARG A N 1
ATOM 895 C CA . ARG A 1 114 ? -5.815 7.841 18.548 1.00 91.94 114 ARG A CA 1
ATOM 896 C C . ARG A 1 114 ? -6.239 7.117 17.277 1.00 91.94 114 ARG A C 1
ATOM 898 O O . ARG A 1 114 ? -6.416 5.903 17.266 1.00 91.94 114 ARG A O 1
ATOM 905 N N . ASN A 1 115 ? -6.358 7.871 16.189 1.00 89.88 115 ASN A N 1
ATOM 906 C CA . ASN A 1 115 ? -6.618 7.327 14.861 1.00 89.88 115 ASN A CA 1
ATOM 907 C C . ASN A 1 115 ? -5.381 7.510 13.978 1.00 89.88 115 ASN A C 1
ATOM 909 O O . ASN A 1 115 ? -4.855 8.617 13.870 1.00 89.88 115 ASN A O 1
ATOM 913 N N . LEU A 1 116 ? -4.928 6.429 13.346 1.00 90.81 116 LEU A N 1
ATOM 914 C CA . LEU A 1 116 ? -3.873 6.474 12.340 1.00 90.81 116 LEU A CA 1
ATOM 915 C C . LEU A 1 116 ? -4.509 6.539 10.950 1.00 90.81 116 LEU A C 1
ATOM 917 O O . LEU A 1 116 ? -5.121 5.569 10.501 1.00 90.81 116 LEU A O 1
ATOM 921 N N . GLU A 1 117 ? -4.374 7.683 10.283 1.00 92.75 117 GLU A N 1
ATOM 922 C CA . GLU A 1 117 ? -4.961 7.924 8.955 1.00 92.75 117 GLU A CA 1
ATOM 923 C C . GLU A 1 117 ? -3.975 7.675 7.813 1.00 92.75 117 GLU A C 1
ATOM 925 O O . GLU A 1 117 ? -4.380 7.262 6.728 1.00 92.75 117 GLU A O 1
ATOM 930 N N . ARG A 1 118 ? -2.680 7.919 8.051 1.00 93.38 118 ARG A N 1
ATOM 931 C CA . ARG A 1 118 ? -1.613 7.740 7.062 1.00 93.38 118 ARG A CA 1
ATOM 932 C C . ARG A 1 118 ? -0.433 6.997 7.670 1.00 93.38 118 ARG A C 1
ATOM 934 O O . ARG A 1 118 ? -0.041 7.290 8.797 1.00 93.38 118 ARG A O 1
ATOM 941 N N . PHE A 1 119 ? 0.153 6.083 6.907 1.00 92.00 119 PHE A N 1
ATOM 942 C CA . PHE A 1 119 ? 1.293 5.273 7.331 1.00 92.00 119 PHE A CA 1
ATOM 943 C C . PHE A 1 119 ? 2.317 5.153 6.209 1.00 92.00 119 PHE A C 1
ATOM 945 O O . PHE A 1 119 ? 1.961 4.866 5.071 1.00 92.00 119 PHE A O 1
ATOM 952 N N . SER A 1 120 ? 3.588 5.381 6.524 1.00 92.69 120 SER A N 1
ATOM 953 C CA . SER A 1 120 ? 4.678 5.292 5.553 1.00 92.69 120 SER A CA 1
ATOM 954 C C . SER A 1 120 ? 5.472 4.015 5.786 1.00 92.69 120 SER A C 1
ATOM 956 O O . SER A 1 120 ? 6.007 3.810 6.873 1.00 92.69 120 SER A O 1
ATOM 958 N N . TYR A 1 121 ? 5.597 3.187 4.754 1.00 90.88 121 TYR A N 1
ATOM 959 C CA . TYR A 1 121 ? 6.332 1.930 4.777 1.00 90.88 121 TYR A CA 1
ATOM 960 C C . TYR A 1 121 ? 7.502 1.983 3.791 1.00 90.88 121 TYR A C 1
ATOM 962 O O . TYR A 1 121 ? 7.322 2.247 2.601 1.00 90.88 121 TYR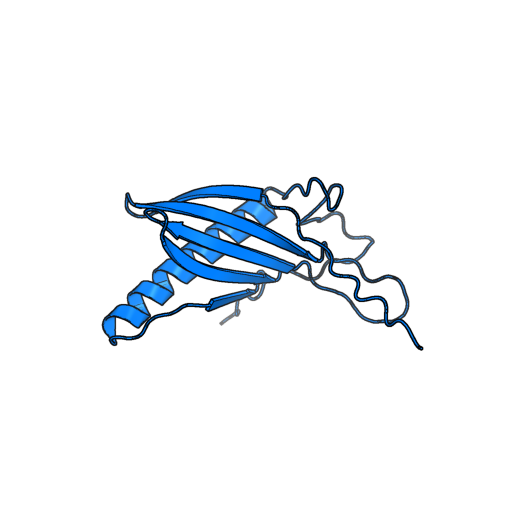 A O 1
ATOM 970 N N . ARG A 1 122 ? 8.719 1.725 4.275 1.00 89.06 122 ARG A N 1
ATOM 971 C CA . ARG A 1 122 ? 9.920 1.625 3.434 1.00 89.06 122 ARG A CA 1
ATOM 972 C C . ARG A 1 122 ? 10.355 0.172 3.353 1.00 89.06 122 ARG A C 1
ATOM 974 O O . ARG A 1 122 ? 10.813 -0.392 4.343 1.00 89.06 122 ARG A O 1
ATOM 981 N N . ALA A 1 123 ? 10.236 -0.423 2.176 1.00 82.75 123 ALA A N 1
ATOM 982 C CA . ALA A 1 123 ? 10.743 -1.765 1.945 1.00 82.75 123 ALA A CA 1
ATOM 983 C C . ALA A 1 123 ? 12.276 -1.747 1.832 1.00 82.75 123 ALA A C 1
ATOM 985 O O . ALA A 1 123 ? 12.852 -0.852 1.215 1.00 82.75 123 ALA A O 1
ATOM 986 N N . GLY A 1 124 ? 12.939 -2.728 2.451 1.00 71.00 124 GLY A N 1
ATOM 987 C CA . GLY A 1 124 ? 14.400 -2.871 2.427 1.00 71.00 124 GLY A CA 1
ATOM 988 C C . GLY A 1 124 ? 15.164 -2.187 3.568 1.00 71.00 124 GLY A C 1
ATOM 989 O O . GLY A 1 124 ? 16.380 -2.330 3.629 1.00 71.00 124 GLY A O 1
ATOM 990 N N . GLN A 1 125 ? 14.496 -1.497 4.502 1.00 52.88 125 GLN A N 1
ATOM 991 C CA . GLN A 1 125 ? 15.098 -1.181 5.805 1.00 52.88 125 GLN A CA 1
ATOM 992 C C . GLN A 1 125 ? 14.764 -2.294 6.801 1.00 52.88 125 GLN A C 1
ATOM 994 O O . GLN A 1 125 ? 13.978 -2.111 7.727 1.00 52.88 125 GLN A O 1
ATOM 999 N N . GLU A 1 126 ? 15.363 -3.468 6.607 1.00 42.03 126 GLU A N 1
ATOM 1000 C CA . GLU A 1 126 ? 15.620 -4.329 7.758 1.00 42.03 126 GLU A CA 1
ATOM 1001 C C . GLU A 1 126 ? 16.668 -3.589 8.589 1.00 42.03 126 GLU A C 1
ATOM 1003 O O . GLU A 1 126 ? 17.838 -3.515 8.214 1.00 42.03 126 GLU A O 1
ATOM 1008 N N . TYR A 1 127 ? 16.237 -2.947 9.676 1.00 35.97 127 TYR A N 1
ATOM 1009 C CA . TYR A 1 127 ? 17.169 -2.497 10.698 1.00 35.97 127 TYR A CA 1
ATOM 1010 C C . TYR A 1 127 ? 17.821 -3.756 11.260 1.00 35.97 127 TYR A C 1
ATOM 1012 O O . TYR A 1 127 ? 17.249 -4.445 12.104 1.00 35.97 127 TYR A O 1
ATOM 1020 N N . THR A 1 128 ? 18.995 -4.092 10.732 1.00 29.12 128 THR A N 1
ATOM 1021 C CA . THR A 1 128 ? 19.907 -5.033 11.370 1.00 29.12 128 THR A CA 1
ATOM 1022 C C . THR A 1 128 ? 20.171 -4.458 12.757 1.00 29.12 128 THR A C 1
ATOM 1024 O O . THR A 1 128 ? 20.726 -3.365 12.878 1.00 29.12 128 THR A O 1
ATOM 1027 N N . THR A 1 129 ? 19.633 -5.126 13.774 1.00 32.44 129 THR A N 1
ATOM 1028 C CA . THR A 1 129 ? 19.937 -4.828 15.176 1.00 32.44 129 THR A CA 1
ATOM 1029 C C . THR A 1 129 ? 21.216 -5.556 15.549 1.00 32.44 129 THR A C 1
ATOM 1031 O O . THR A 1 129 ? 21.401 -6.684 15.036 1.00 32.44 129 THR A O 1
#

Foldseek 3Di:
DDDDDPPPLPFAWDWDWDQDPNFIKIKTKGWPDQWDDDDDDDTDFGWIKIFIDGPNHTLAIEIETEDHDDPPGPDGQWDDDSNDIDGDPVNVVSVNVRVVVQVVVQVVLVVVVHGDHYYYYYPPPPPPD